Protein AF-A0A0N5AKS3-F1 (afdb_monomer_lite)

Secondary structure (DSSP, 8-state):
-----------------HHHHHHHHHHHHHHHHHHHHS--SS-------PEE-PPP-S----STTTT---PPPTTS-TTTSSSEEETTTTEEESSHHHHHHHHTSHHHHHHTTEESPPPPPPHHHHHHHHHHHHHHHHH--

Organism: NCBI:txid451379

Radius of gyration: 34.61 Å; chains: 1; bounding box: 57×102×74 Å

InterPro domains:
  IPR000690 Matrin/U1-C, C2H2-type zinc finger [PS50171] (84-114)
  IPR003604 Matrin/U1-C-like, C2H2-type zinc finger [SM00451] (81-115)
  IPR022755 Zinc finger, double-stranded RNA binding [PF12171] (84-109)
  IPR036236 Zinc finger C2H2 superfamily [SSF57667] (79-125)
  IPR040107 U4/U6.U5 small nuclear ribonucleoprotein component Snu23 [PTHR45986] (19-136)

Foldseek 3Di:
DDDDDDDDDDPDPPDDDPVVVVVVVVVVVVVVVVVVVPDPPDDPDPPQPQAEDDDDPDDDPPPPCPPDDDDDDPPDQLPRPAAHADPQPRDGHNDPVVVVCVCVDPVVCVSVSHDPDHDDDDPVNVVVVVVVVVVVVVVVD

Structure (mmCIF, N/CA/C/O backbone):
data_AF-A0A0N5AKS3-F1
#
_entry.id   AF-A0A0N5AKS3-F1
#
loop_
_atom_site.group_PDB
_atom_site.id
_atom_site.type_symbol
_atom_site.label_atom_id
_atom_site.label_alt_id
_atom_site.label_comp_id
_atom_site.label_asym_id
_atom_site.label_entity_id
_atom_site.label_seq_id
_atom_site.pdbx_PDB_ins_code
_atom_site.Cartn_x
_atom_site.Cartn_y
_atom_site.Cartn_z
_atom_site.occupancy
_atom_site.B_iso_or_equiv
_atom_site.auth_seq_id
_atom_site.auth_comp_id
_atom_site.auth_asym_id
_atom_site.auth_atom_id
_atom_site.pdbx_PDB_model_num
ATOM 1 N N . MET A 1 1 ? -37.907 76.880 -46.571 1.00 38.75 1 MET A N 1
ATOM 2 C CA . MET A 1 1 ? -37.444 77.305 -45.229 1.00 38.75 1 MET A CA 1
ATOM 3 C C . MET A 1 1 ? -36.931 76.086 -44.473 1.00 38.75 1 MET A C 1
ATOM 5 O O . MET A 1 1 ? -37.550 75.037 -44.538 1.00 38.75 1 MET A O 1
ATOM 9 N N . ARG A 1 2 ? -35.752 76.230 -43.859 1.00 43.16 2 ARG A N 1
ATOM 10 C CA . ARG A 1 2 ? -34.935 75.229 -43.146 1.00 43.16 2 ARG A CA 1
ATOM 11 C C . ARG A 1 2 ? -35.711 74.333 -42.162 1.00 43.16 2 ARG A C 1
ATOM 13 O O . ARG A 1 2 ? -36.426 74.874 -41.327 1.00 43.16 2 ARG A O 1
ATOM 20 N N . ARG A 1 3 ? -35.363 73.038 -42.104 1.00 35.38 3 ARG A N 1
ATOM 21 C CA . ARG A 1 3 ? -34.643 72.433 -40.956 1.00 35.38 3 ARG A CA 1
ATOM 22 C C . ARG A 1 3 ? -34.266 70.966 -41.216 1.00 35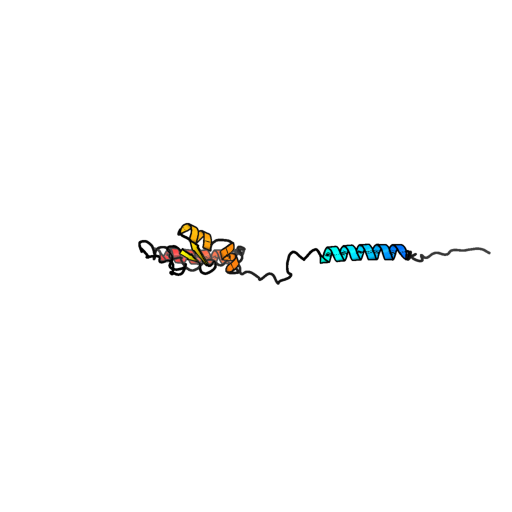.38 3 ARG A C 1
ATOM 24 O O . ARG A 1 3 ? -35.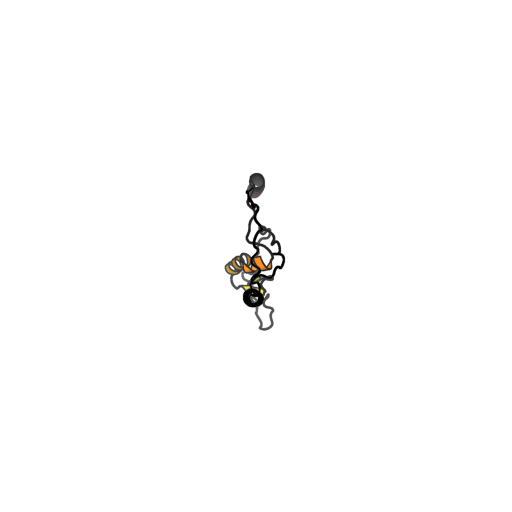110 70.126 -41.486 1.00 35.38 3 ARG A O 1
ATOM 31 N N . ILE A 1 4 ? -32.964 70.720 -41.115 1.00 49.88 4 ILE A N 1
ATOM 32 C CA . ILE A 1 4 ? -32.275 69.429 -41.020 1.00 49.88 4 ILE A CA 1
ATOM 33 C C . ILE A 1 4 ? -32.441 68.911 -39.588 1.00 49.88 4 ILE A C 1
ATOM 35 O O . ILE A 1 4 ? -32.214 69.713 -38.688 1.00 49.88 4 ILE A O 1
ATOM 39 N N . LEU A 1 5 ? -32.721 67.614 -39.390 1.00 39.22 5 LEU A N 1
ATOM 40 C CA . LEU A 1 5 ? -32.208 66.799 -38.273 1.00 39.22 5 LEU A CA 1
ATOM 41 C C . LEU A 1 5 ? -32.117 65.325 -38.727 1.00 39.22 5 LEU A C 1
ATOM 43 O O . LEU A 1 5 ? -33.130 64.673 -38.954 1.00 39.22 5 LEU A O 1
ATOM 47 N N . PHE A 1 6 ? -30.888 64.833 -38.898 1.00 44.66 6 PHE A N 1
ATOM 48 C CA . PHE A 1 6 ? -30.531 63.459 -39.267 1.00 44.66 6 PHE A CA 1
ATOM 49 C C . PHE A 1 6 ? -29.954 62.797 -38.007 1.00 44.66 6 PHE A C 1
ATOM 51 O O . PHE A 1 6 ? -28.913 63.239 -37.522 1.00 44.66 6 PHE A O 1
ATOM 58 N N . SER A 1 7 ? -30.619 61.792 -37.433 1.00 53.16 7 SER A N 1
ATOM 59 C CA . SER A 1 7 ? -30.083 61.061 -36.276 1.00 53.16 7 SER A CA 1
ATOM 60 C C . SER A 1 7 ? -30.593 59.623 -36.218 1.00 53.16 7 SER A C 1
ATOM 62 O O . SER A 1 7 ? -31.722 59.394 -35.797 1.00 53.16 7 SER A O 1
ATOM 64 N N . SER A 1 8 ? -29.736 58.669 -36.586 1.00 48.97 8 SER A N 1
ATOM 65 C CA . SER A 1 8 ? -29.659 57.337 -35.963 1.00 48.97 8 SER A CA 1
ATOM 66 C C . SER A 1 8 ? -28.570 56.506 -36.652 1.00 48.97 8 SER A C 1
ATOM 68 O O . SER A 1 8 ? -28.811 55.825 -37.642 1.00 48.97 8 SER A O 1
ATOM 70 N N . THR A 1 9 ? -27.349 56.641 -36.131 1.00 53.22 9 THR A N 1
ATOM 71 C CA . THR A 1 9 ? -26.379 55.553 -35.909 1.00 53.22 9 THR A CA 1
ATOM 72 C C . THR A 1 9 ? -26.343 54.416 -36.939 1.00 53.22 9 THR A C 1
ATOM 74 O O . THR A 1 9 ? -26.800 53.305 -36.675 1.00 53.22 9 THR A O 1
ATOM 77 N N . THR A 1 10 ? -25.695 54.649 -38.079 1.00 51.69 10 THR A N 1
ATOM 78 C CA . 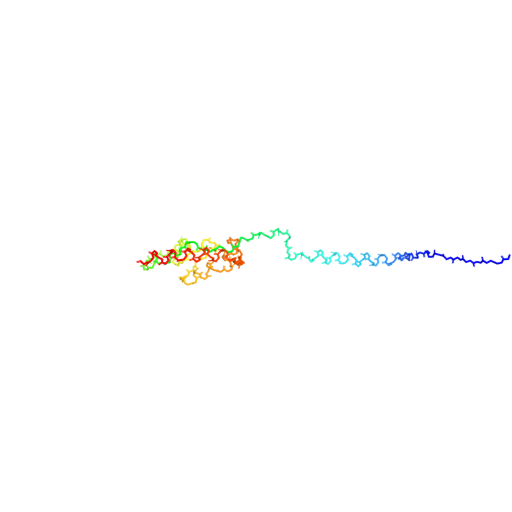THR A 1 10 ? -25.048 53.564 -38.824 1.00 51.69 10 THR A CA 1
ATOM 79 C C . THR A 1 10 ? -23.832 53.111 -38.022 1.00 51.69 10 THR A C 1
ATOM 81 O O . THR A 1 10 ? -22.873 53.870 -37.874 1.00 51.69 10 THR A O 1
ATOM 84 N N . ALA A 1 11 ? -23.875 51.898 -37.470 1.00 49.16 11 ALA A N 1
ATOM 85 C CA . ALA A 1 11 ? -22.698 51.253 -36.906 1.00 49.16 11 ALA A CA 1
ATOM 86 C C . ALA A 1 11 ? -21.667 51.073 -38.031 1.00 49.16 11 ALA A C 1
ATOM 88 O O . ALA A 1 11 ? -21.832 50.227 -38.909 1.00 49.16 11 ALA A O 1
ATOM 89 N N . PHE A 1 12 ? -20.639 51.920 -38.032 1.00 45.12 12 PHE A N 1
ATOM 90 C CA . PHE A 1 12 ? -19.459 51.754 -38.868 1.00 45.12 12 PHE A CA 1
ATOM 91 C C . PHE A 1 12 ? -18.743 50.481 -38.408 1.00 45.12 12 PHE A C 1
ATOM 93 O O . PHE A 1 12 ? -18.028 50.486 -37.411 1.00 45.12 12 PHE A O 1
ATOM 100 N N . TYR A 1 13 ? -18.956 49.375 -39.116 1.00 51.75 13 TYR A N 1
ATOM 101 C CA . TYR A 1 13 ? -18.000 48.277 -39.091 1.00 51.75 13 TYR A CA 1
ATOM 102 C C . TYR A 1 13 ? -16.849 48.680 -40.010 1.00 51.75 13 TYR A C 1
ATOM 104 O O . TYR A 1 13 ? -16.974 48.623 -41.234 1.00 51.75 13 TYR A O 1
ATOM 112 N N . GLU A 1 14 ? -15.746 49.139 -39.421 1.00 57.38 14 GLU A N 1
ATOM 113 C CA . GLU A 1 14 ? -14.484 49.289 -40.141 1.00 57.38 14 GLU A CA 1
ATOM 114 C C . GLU A 1 14 ? -14.062 47.903 -40.637 1.00 57.38 14 GLU A C 1
ATOM 116 O O . GLU A 1 14 ? -13.745 47.008 -39.854 1.00 57.38 14 GLU A O 1
ATOM 121 N N . VAL A 1 15 ? -14.146 47.695 -41.952 1.00 58.31 15 VAL A N 1
ATOM 122 C CA . VAL A 1 15 ? -13.706 46.460 -42.599 1.00 58.31 15 VAL A CA 1
ATOM 123 C C . VAL A 1 15 ? -12.177 46.455 -42.561 1.00 58.31 15 VAL A C 1
ATOM 125 O O . VAL A 1 15 ? -11.575 47.296 -43.234 1.00 58.31 15 VAL A O 1
ATOM 128 N N . PRO A 1 16 ? -11.534 45.540 -41.811 1.00 62.75 16 PRO A N 1
ATOM 129 C CA . PRO A 1 16 ? -10.085 45.532 -41.677 1.00 62.75 16 PRO A CA 1
ATOM 130 C C . PRO A 1 16 ? -9.430 45.391 -43.049 1.00 62.75 16 PRO A C 1
ATOM 132 O O . PRO A 1 16 ? -9.854 44.580 -43.897 1.00 62.75 16 PRO A O 1
ATOM 135 N N . SER A 1 17 ? -8.402 46.209 -43.277 1.00 71.81 17 SER A N 1
ATOM 136 C CA . SER A 1 17 ? -7.711 46.273 -44.562 1.00 71.81 17 SER A CA 1
ATOM 137 C C . SER A 1 17 ? -7.193 44.882 -44.953 1.00 71.81 17 SER A C 1
ATOM 139 O O . SER A 1 17 ? -6.927 44.021 -44.109 1.00 71.81 17 SER A O 1
ATOM 141 N N . SER A 1 18 ? -7.054 44.610 -46.257 1.00 69.38 18 SER A N 1
ATOM 142 C CA . SER A 1 18 ? -6.600 43.293 -46.749 1.00 69.38 18 SER A CA 1
ATOM 143 C C . SER A 1 18 ? -5.271 42.837 -46.125 1.00 69.38 18 SER A C 1
ATOM 145 O O . SER A 1 18 ? -4.977 41.641 -46.114 1.00 69.38 18 SER A O 1
ATOM 147 N N . VAL A 1 19 ? -4.469 43.779 -45.627 1.00 72.62 19 VAL A N 1
ATOM 148 C CA . VAL A 1 19 ? -3.182 43.527 -44.979 1.00 72.62 19 VAL A CA 1
ATOM 149 C C . VAL A 1 19 ? -3.372 43.096 -43.522 1.00 72.62 19 VAL A C 1
ATOM 151 O O . VAL A 1 19 ? -2.739 42.130 -43.100 1.00 72.62 19 VAL A O 1
ATOM 154 N N . GLU A 1 20 ? -4.284 43.730 -42.781 1.00 75.19 20 GLU A N 1
ATOM 155 C CA . GLU A 1 20 ? -4.616 43.371 -41.392 1.00 75.19 20 GLU A CA 1
ATOM 156 C C . GLU A 1 20 ? -5.222 41.970 -41.292 1.00 75.19 20 GLU A C 1
ATOM 158 O O . GLU A 1 20 ? -4.816 41.183 -40.437 1.00 75.19 20 GLU A O 1
ATOM 163 N N . ARG A 1 21 ? -6.113 41.607 -42.225 1.00 76.75 21 ARG A N 1
ATOM 164 C CA . ARG A 1 21 ? -6.682 40.248 -42.293 1.00 76.75 21 ARG A CA 1
ATOM 165 C C . ARG A 1 21 ? -5.600 39.190 -42.514 1.00 76.75 21 ARG A C 1
ATOM 167 O O . ARG A 1 21 ? -5.572 38.175 -41.826 1.00 76.75 21 ARG A O 1
ATOM 174 N N . ARG A 1 22 ? -4.644 39.474 -43.405 1.00 77.44 22 ARG A N 1
ATOM 175 C CA . ARG A 1 22 ? -3.504 38.589 -43.696 1.00 77.44 22 ARG A CA 1
ATOM 176 C C . ARG A 1 22 ? -2.468 38.546 -42.565 1.00 77.44 22 ARG A C 1
ATOM 178 O O . ARG A 1 22 ? -1.661 37.617 -42.509 1.00 77.44 22 ARG A O 1
ATOM 185 N N . ALA A 1 23 ? -2.436 39.557 -41.697 1.00 82.00 23 ALA A N 1
ATOM 186 C CA . ALA A 1 23 ? -1.619 39.559 -40.487 1.00 82.00 23 ALA A CA 1
ATOM 187 C C . ALA A 1 23 ? -2.273 38.710 -39.386 1.00 82.00 23 ALA A C 1
ATOM 189 O O . ALA A 1 23 ? -1.607 37.859 -38.803 1.00 82.00 23 ALA A O 1
ATOM 190 N N . GLN A 1 24 ? -3.581 38.865 -39.164 1.00 82.62 24 GLN A N 1
ATOM 191 C CA . GLN A 1 24 ? -4.335 38.048 -38.208 1.00 82.62 24 GLN A CA 1
ATOM 192 C C . GLN A 1 24 ? -4.323 36.563 -38.580 1.00 82.62 24 GLN A C 1
ATOM 194 O O . GLN A 1 24 ? -4.109 35.723 -37.714 1.00 82.62 24 GLN A O 1
ATOM 199 N N . GLU A 1 25 ? -4.470 36.236 -39.863 1.00 85.56 25 GLU A N 1
ATOM 200 C CA . GLU A 1 25 ? -4.415 34.853 -40.345 1.00 85.56 25 GLU A CA 1
ATOM 201 C C . GLU A 1 25 ? -3.048 34.199 -40.080 1.00 85.56 25 GLU A C 1
ATOM 203 O O . GLU A 1 25 ? -2.985 33.055 -39.635 1.00 85.56 25 GLU A O 1
ATOM 208 N N . ARG A 1 26 ? -1.948 34.947 -40.256 1.00 84.19 26 ARG A N 1
ATOM 209 C CA . ARG A 1 26 ? -0.598 34.472 -39.911 1.00 84.19 26 ARG A CA 1
ATOM 210 C C . ARG A 1 26 ? -0.434 34.235 -38.411 1.00 84.19 26 ARG A C 1
ATOM 212 O O . ARG A 1 26 ? 0.081 33.191 -38.025 1.00 84.19 26 ARG A O 1
ATOM 219 N N . LEU A 1 27 ? -0.925 35.154 -37.580 1.00 84.25 27 LEU A N 1
ATOM 220 C CA . LEU A 1 27 ? -0.882 35.014 -36.120 1.00 84.25 27 LEU A CA 1
ATOM 221 C C . LEU A 1 27 ? -1.718 33.820 -35.631 1.00 84.25 27 LEU A C 1
ATOM 223 O O . LEU A 1 27 ? -1.300 33.091 -34.731 1.00 84.25 27 LEU A O 1
ATOM 227 N N . LEU A 1 28 ? -2.886 33.588 -36.235 1.00 84.81 28 LEU A N 1
ATOM 228 C CA . LEU A 1 28 ? -3.728 32.437 -35.916 1.00 84.81 28 LEU A CA 1
ATOM 229 C C . LEU A 1 28 ? -3.050 31.128 -36.326 1.00 84.81 28 LEU A C 1
ATOM 231 O O . LEU A 1 28 ? -2.953 30.234 -35.486 1.00 84.81 28 LEU A O 1
ATOM 235 N N . ALA A 1 29 ? -2.491 31.055 -37.537 1.00 86.44 29 ALA A N 1
ATOM 236 C CA . ALA A 1 29 ? -1.768 29.882 -38.027 1.00 86.44 29 ALA A CA 1
ATOM 237 C C . ALA A 1 29 ? -0.530 29.548 -37.172 1.00 86.44 29 ALA A C 1
ATOM 239 O O . ALA A 1 29 ? -0.284 28.379 -36.868 1.00 86.44 29 ALA A O 1
ATOM 240 N N . GLU A 1 30 ? 0.224 30.557 -36.720 1.00 84.44 30 GLU A N 1
ATOM 241 C CA . GLU A 1 30 ? 1.326 30.363 -35.768 1.00 84.44 30 GLU A CA 1
ATOM 242 C C . GLU A 1 30 ? 0.813 29.827 -34.422 1.00 84.44 30 GLU A C 1
ATOM 244 O O . GLU A 1 30 ? 1.359 28.853 -33.897 1.00 84.44 30 GLU A O 1
ATOM 249 N N . SER A 1 31 ? -0.289 30.379 -33.899 1.00 80.94 31 SER A N 1
ATOM 250 C CA . SER A 1 31 ? -0.893 29.920 -32.639 1.00 80.94 31 SER A CA 1
ATOM 251 C C . SER A 1 31 ? -1.446 28.489 -32.720 1.00 80.94 31 SER A C 1
ATOM 253 O O . SER A 1 31 ? -1.373 27.731 -31.750 1.00 80.94 31 SER A O 1
ATOM 255 N N . GLU A 1 32 ? -1.990 28.097 -33.871 1.00 80.19 32 GLU A N 1
ATOM 256 C CA . GLU A 1 32 ? -2.510 26.756 -34.133 1.00 80.19 32 GLU A CA 1
ATOM 257 C C . GLU A 1 32 ? -1.371 25.748 -34.292 1.00 80.19 32 GLU A C 1
ATOM 259 O O . GLU A 1 32 ? -1.434 24.660 -33.715 1.00 80.19 32 GLU A O 1
ATOM 264 N N . ALA A 1 33 ? -0.281 26.132 -34.961 1.00 79.12 33 ALA A N 1
ATOM 265 C CA . ALA A 1 33 ? 0.932 25.326 -35.041 1.00 79.12 33 ALA A CA 1
ATOM 266 C C . ALA A 1 33 ? 1.590 25.136 -33.662 1.00 79.12 33 ALA A C 1
ATOM 268 O O . ALA A 1 33 ? 2.065 24.040 -33.348 1.00 79.12 33 ALA A O 1
ATOM 269 N N . GLU A 1 34 ? 1.591 26.160 -32.803 1.00 77.25 34 GLU A N 1
ATOM 270 C CA . GLU A 1 34 ? 2.059 26.030 -31.418 1.00 77.25 34 GLU A CA 1
ATOM 271 C C . GLU A 1 34 ? 1.165 25.115 -30.573 1.00 77.25 34 GLU A C 1
ATOM 273 O O . GLU A 1 34 ? 1.673 24.318 -29.778 1.00 77.25 34 GLU A O 1
ATOM 278 N N . LYS A 1 35 ? -0.160 25.191 -30.747 1.00 72.12 35 LYS A N 1
ATOM 279 C CA . LYS A 1 35 ? -1.119 24.303 -30.069 1.00 72.12 35 LYS A CA 1
ATOM 280 C C . LYS A 1 35 ? -0.986 22.856 -30.547 1.00 72.12 35 LYS A C 1
ATOM 282 O O . LYS A 1 35 ? -1.012 21.957 -29.715 1.00 72.12 35 LYS A O 1
ATOM 287 N N . ALA A 1 36 ? -0.761 22.625 -31.839 1.00 69.00 36 ALA A N 1
ATOM 288 C CA . ALA A 1 36 ? -0.546 21.289 -32.398 1.00 69.00 36 ALA A CA 1
ATOM 289 C C . ALA A 1 36 ? 0.789 20.664 -31.946 1.00 69.00 36 ALA A C 1
ATOM 291 O O . ALA A 1 36 ? 0.869 19.457 -31.711 1.00 69.00 36 ALA A O 1
ATOM 292 N N . LYS A 1 37 ? 1.841 21.478 -31.769 1.00 69.25 37 LYS A N 1
ATOM 293 C CA . LYS A 1 37 ? 3.129 21.027 -31.205 1.00 69.25 37 LYS A CA 1
ATOM 294 C C . LYS A 1 37 ? 3.038 20.726 -29.707 1.00 69.25 37 LYS A C 1
ATOM 296 O O . LYS A 1 37 ? 3.732 19.833 -29.213 1.00 69.25 37 LYS A O 1
ATOM 301 N N . LYS A 1 38 ? 2.175 21.435 -28.975 1.00 64.88 38 LYS A N 1
ATOM 302 C CA . LYS A 1 38 ? 1.842 21.127 -27.579 1.00 64.88 38 LYS A CA 1
ATOM 303 C C . LYS A 1 38 ? 0.917 19.910 -27.540 1.00 64.88 38 LYS A C 1
ATOM 305 O O . LYS A 1 38 ? -0.293 20.040 -27.402 1.00 64.88 38 LYS A O 1
ATOM 310 N N . LYS A 1 39 ? 1.501 18.709 -27.613 1.00 56.75 39 LYS A N 1
ATOM 311 C CA . LYS A 1 39 ? 0.782 17.462 -27.306 1.00 56.75 39 LYS A CA 1
ATOM 312 C C . LYS A 1 39 ? 0.015 17.649 -25.986 1.00 56.75 39 LYS A C 1
ATOM 314 O O . LYS A 1 39 ? 0.647 18.057 -25.001 1.00 56.75 39 LYS A O 1
ATOM 319 N N . PRO A 1 40 ? -1.304 17.385 -25.928 1.00 57.84 40 PRO A N 1
ATOM 320 C CA . PRO A 1 40 ? -2.025 17.437 -24.666 1.00 57.84 40 PRO A CA 1
ATOM 321 C C . PRO A 1 40 ? -1.336 16.472 -23.699 1.00 57.84 40 PRO A C 1
ATOM 323 O O . PRO A 1 40 ? -1.134 15.299 -24.000 1.00 57.84 40 PRO A O 1
ATOM 326 N N . ARG A 1 41 ? -0.891 16.981 -22.544 1.00 57.31 41 ARG A N 1
ATOM 327 C CA . ARG A 1 41 ? -0.146 16.186 -21.548 1.00 57.31 41 ARG A CA 1
ATOM 328 C C . ARG A 1 41 ? -0.994 15.087 -20.895 1.00 57.31 41 ARG A C 1
ATOM 330 O O . ARG A 1 41 ? -0.464 14.300 -20.121 1.00 57.31 41 ARG A O 1
ATOM 337 N N . PHE A 1 42 ? -2.291 15.063 -21.174 1.00 54.09 42 PHE A N 1
ATOM 338 C CA . PHE A 1 42 ? -3.242 14.073 -20.705 1.00 54.09 42 PHE A CA 1
ATOM 339 C C . PHE A 1 42 ? -4.022 13.569 -21.917 1.00 54.09 42 PHE A C 1
ATOM 341 O O . PHE A 1 42 ? -4.664 14.368 -22.594 1.00 54.09 42 PHE A O 1
ATOM 348 N N . SER A 1 43 ? -3.944 12.267 -22.200 1.00 54.22 43 SER A N 1
ATOM 349 C CA . SER A 1 43 ? -4.940 11.601 -23.034 1.00 54.22 43 SER A CA 1
ATOM 350 C C . SER A 1 43 ? -6.302 11.761 -22.356 1.00 54.22 43 SER A C 1
ATOM 352 O O . SER A 1 43 ? -6.427 11.540 -21.148 1.00 54.22 43 SER A O 1
ATOM 354 N N . ASP A 1 44 ? -7.323 12.140 -23.123 1.00 57.00 44 ASP A N 1
ATOM 355 C CA . ASP A 1 44 ? -8.732 12.122 -22.709 1.00 57.00 44 ASP A CA 1
ATOM 356 C C . ASP A 1 44 ? -9.253 10.676 -22.628 1.00 57.00 44 ASP A C 1
ATOM 358 O O . ASP A 1 44 ? -10.296 10.320 -23.170 1.00 57.00 44 ASP A O 1
ATOM 362 N N . GLU A 1 45 ? -8.505 9.793 -21.971 1.00 61.59 45 GLU A N 1
ATOM 363 C CA . GLU A 1 45 ? -9.023 8.487 -21.600 1.00 61.59 45 GLU A CA 1
ATOM 364 C C . GLU A 1 45 ? -9.904 8.659 -20.361 1.00 61.59 45 GLU A C 1
ATOM 366 O O . GLU A 1 45 ? -9.507 9.334 -19.398 1.00 61.59 45 GLU A O 1
ATOM 371 N N . PRO A 1 46 ? -11.113 8.067 -20.348 1.00 58.69 46 PRO A N 1
ATOM 372 C CA . PRO A 1 46 ? -12.019 8.187 -19.223 1.00 58.69 46 PRO A CA 1
ATOM 373 C C . PRO A 1 46 ? -11.294 7.690 -17.979 1.00 58.69 46 PRO A C 1
ATOM 375 O O . PRO A 1 46 ? -10.908 6.527 -17.876 1.00 58.69 46 PRO A O 1
ATOM 378 N N . LYS A 1 47 ? -11.077 8.610 -17.036 1.00 56.41 47 LYS A N 1
ATOM 379 C CA . LYS A 1 47 ? -10.371 8.362 -15.783 1.00 56.41 47 LYS A CA 1
ATOM 380 C C . LYS A 1 47 ? -11.067 7.211 -15.069 1.00 56.41 47 LYS A C 1
ATOM 382 O O . LYS A 1 47 ? -12.097 7.425 -14.429 1.00 56.41 47 LYS A O 1
ATOM 387 N N . VAL A 1 48 ? -10.513 6.005 -15.221 1.00 59.44 48 VAL A N 1
ATOM 388 C CA . VAL A 1 48 ? -11.060 4.762 -14.671 1.00 59.44 48 VAL A CA 1
ATOM 389 C C . VAL A 1 48 ? -11.418 5.040 -13.222 1.00 59.44 48 VAL A C 1
ATOM 391 O O . VAL A 1 48 ? -10.559 5.467 -12.436 1.00 59.44 48 VAL A O 1
ATOM 394 N N . LYS A 1 49 ? -12.711 4.918 -12.903 1.00 57.53 49 LYS A N 1
ATOM 395 C CA . LYS A 1 49 ? -13.248 5.145 -11.562 1.00 57.53 49 LYS A CA 1
ATOM 396 C C . LYS A 1 49 ? -12.665 4.062 -10.668 1.00 57.53 49 LYS A C 1
ATOM 398 O O . LYS A 1 49 ? -13.232 2.991 -10.524 1.00 57.53 49 LYS A O 1
ATOM 403 N N . ARG A 1 50 ? -11.481 4.342 -10.134 1.00 61.84 50 ARG A N 1
ATOM 404 C CA . ARG A 1 50 ? -10.788 3.462 -9.205 1.00 61.84 50 ARG A CA 1
ATOM 405 C C . ARG A 1 50 ? -11.693 3.246 -8.008 1.00 61.84 50 ARG A C 1
ATOM 407 O O . ARG A 1 50 ? -12.195 4.223 -7.440 1.00 61.84 50 ARG A O 1
ATOM 414 N N . GLU A 1 51 ? -11.907 1.986 -7.660 1.00 63.25 51 GLU A N 1
ATOM 415 C CA . GLU A 1 51 ? -12.719 1.648 -6.505 1.00 63.25 51 GLU A CA 1
ATOM 416 C C . GLU A 1 51 ? -12.113 2.264 -5.241 1.00 63.25 51 GLU A C 1
ATOM 418 O O . GLU A 1 51 ? -10.902 2.497 -5.123 1.00 63.25 51 GLU A O 1
ATOM 423 N N . LEU A 1 52 ? -13.002 2.588 -4.311 1.00 63.03 52 LEU A N 1
ATOM 424 C CA . LEU A 1 52 ? -12.641 3.145 -3.019 1.00 63.03 52 LEU A CA 1
ATOM 425 C C . LEU A 1 52 ? -11.952 2.075 -2.183 1.00 63.03 52 LEU A C 1
ATOM 427 O O . LEU A 1 52 ? -12.274 0.893 -2.297 1.00 63.03 52 LEU A O 1
ATOM 431 N N . LEU A 1 53 ? -11.030 2.514 -1.331 1.00 69.19 53 LEU A N 1
ATOM 432 C CA . LEU A 1 53 ? -10.228 1.628 -0.501 1.00 69.19 53 LEU A CA 1
ATOM 433 C C . LEU A 1 53 ? -11.130 0.727 0.361 1.00 69.19 53 LEU A C 1
ATOM 435 O O . LEU A 1 53 ? -11.843 1.214 1.242 1.00 69.19 53 LEU A O 1
ATOM 439 N N . LYS A 1 54 ? -11.104 -0.581 0.091 1.00 67.50 54 LYS A N 1
ATOM 440 C CA . LYS A 1 54 ? -11.722 -1.608 0.936 1.00 67.50 54 LYS A CA 1
ATOM 441 C C . LYS A 1 54 ? -10.705 -2.050 1.987 1.00 67.50 54 LYS A C 1
ATOM 443 O O . LYS A 1 54 ? -9.511 -2.122 1.704 1.00 67.50 54 LYS A O 1
ATOM 448 N N . ALA A 1 55 ? -11.175 -2.311 3.205 1.00 67.50 55 ALA A N 1
ATOM 449 C CA . ALA A 1 55 ? -10.337 -2.932 4.224 1.00 67.50 55 ALA A CA 1
ATOM 450 C C . ALA A 1 55 ? -10.055 -4.384 3.816 1.00 67.50 55 ALA A C 1
ATOM 452 O O . ALA A 1 55 ? -10.928 -5.048 3.262 1.00 67.50 55 ALA A O 1
ATOM 453 N N . ARG A 1 56 ? -8.837 -4.868 4.064 1.00 69.38 56 ARG A N 1
ATOM 454 C CA . ARG A 1 56 ? -8.481 -6.258 3.775 1.00 69.38 56 ARG A CA 1
ATOM 455 C C . ARG A 1 56 ? -9.189 -7.184 4.766 1.00 69.38 56 ARG A C 1
ATOM 457 O O . ARG A 1 56 ? -9.090 -6.975 5.970 1.00 69.38 56 ARG A O 1
ATOM 464 N N . GLU A 1 57 ? -9.865 -8.205 4.247 1.00 66.25 57 GLU A N 1
ATOM 465 C CA . GLU A 1 57 ? -10.615 -9.187 5.047 1.00 66.25 57 GLU A CA 1
ATOM 466 C C . GLU A 1 57 ? -9.788 -10.436 5.398 1.00 66.25 57 GLU A C 1
ATOM 468 O O . GLU A 1 57 ? -10.144 -11.171 6.312 1.00 66.25 57 GLU A O 1
ATOM 473 N N . TYR A 1 58 ? -8.652 -10.658 4.728 1.00 73.69 58 TYR A N 1
ATOM 474 C CA . TYR A 1 58 ? -7.751 -11.775 5.017 1.00 73.69 58 TYR A CA 1
ATOM 475 C C . TYR A 1 58 ? -6.514 -11.340 5.807 1.00 73.69 58 TYR A C 1
ATOM 477 O O . TYR A 1 58 ? -5.962 -10.256 5.596 1.00 73.69 58 TYR A O 1
ATOM 485 N N . LYS A 1 59 ? -6.048 -12.208 6.708 1.00 71.06 59 LYS A N 1
ATOM 486 C CA . LYS A 1 59 ? -4.733 -12.056 7.338 1.00 71.06 59 LYS A CA 1
ATOM 487 C C . LYS A 1 59 ? -3.650 -12.544 6.379 1.00 71.06 59 LYS A C 1
ATOM 489 O O . LYS A 1 59 ? -3.855 -13.489 5.629 1.00 71.06 59 LYS A O 1
ATOM 494 N N . VAL A 1 60 ? -2.517 -11.845 6.362 1.00 78.56 60 VAL A N 1
ATOM 495 C CA . VAL A 1 60 ? -1.337 -12.264 5.599 1.00 78.56 60 VAL A CA 1
ATOM 496 C C . VAL A 1 60 ? -0.512 -13.180 6.483 1.00 78.56 60 VAL A C 1
ATOM 498 O O . VAL A 1 60 ? 0.027 -12.728 7.492 1.00 78.56 60 VAL A O 1
ATOM 501 N N . ASP A 1 61 ? -0.385 -14.437 6.086 1.00 72.31 61 ASP A N 1
ATOM 502 C CA . ASP A 1 61 ? 0.322 -15.441 6.875 1.00 72.31 61 ASP A CA 1
ATOM 503 C C . ASP A 1 61 ? 1.820 -15.442 6.539 1.00 72.31 61 ASP A C 1
ATOM 505 O O . ASP A 1 61 ? 2.285 -16.164 5.655 1.00 72.31 61 ASP A O 1
ATOM 509 N N . LEU A 1 62 ? 2.594 -14.618 7.251 1.00 74.75 62 LEU A N 1
ATOM 510 C CA . LEU A 1 62 ? 4.058 -14.553 7.106 1.00 74.75 62 LEU A CA 1
ATOM 511 C C . LEU A 1 62 ? 4.801 -15.608 7.950 1.00 74.75 62 LEU A C 1
ATOM 513 O O . LEU A 1 62 ? 5.995 -15.821 7.768 1.00 74.75 62 LEU A O 1
ATOM 517 N N . GLU A 1 63 ? 4.108 -16.290 8.861 1.00 74.88 63 GLU A N 1
ATOM 518 C CA . GLU A 1 63 ? 4.720 -17.214 9.828 1.00 74.88 63 GLU A CA 1
ATOM 519 C C . GLU A 1 63 ? 4.939 -18.627 9.270 1.00 74.88 63 GLU A C 1
ATOM 521 O O . GLU A 1 63 ? 5.835 -19.343 9.706 1.00 74.88 63 GLU A O 1
ATOM 526 N N . SER A 1 64 ? 4.176 -19.020 8.247 1.00 73.75 64 SER A N 1
ATOM 527 C CA . SER A 1 64 ? 4.193 -20.379 7.680 1.00 73.75 64 SER A CA 1
ATOM 528 C C . SER A 1 64 ? 5.537 -20.800 7.065 1.00 73.75 64 SER A C 1
ATOM 530 O O . SER A 1 64 ? 5.799 -21.991 6.889 1.00 73.75 64 SER A O 1
ATOM 532 N N . LYS A 1 65 ? 6.396 -19.832 6.726 1.00 70.88 65 LYS A N 1
ATOM 533 C CA . LYS A 1 65 ? 7.717 -20.054 6.116 1.00 70.88 65 LYS A CA 1
ATOM 534 C C . LYS A 1 65 ? 8.880 -19.797 7.084 1.00 70.88 65 LYS A C 1
ATOM 536 O O . LYS A 1 65 ? 10.036 -19.910 6.678 1.00 70.88 65 LYS A O 1
ATOM 541 N N . VAL A 1 66 ? 8.604 -19.476 8.350 1.00 77.25 66 VAL A N 1
ATOM 542 C CA . VAL A 1 66 ? 9.641 -19.233 9.362 1.00 77.25 66 VAL A CA 1
ATOM 543 C C . VAL A 1 66 ? 10.302 -20.562 9.743 1.00 77.25 66 VAL A C 1
ATOM 545 O O . VAL A 1 66 ? 9.630 -21.530 10.080 1.00 77.25 66 VAL A O 1
ATOM 548 N N . GLY A 1 67 ? 11.633 -20.624 9.653 1.00 75.25 67 GLY A N 1
ATOM 549 C CA . GLY A 1 67 ? 12.419 -21.816 10.001 1.00 75.25 67 GLY A CA 1
ATOM 550 C C . GLY A 1 67 ? 12.574 -22.861 8.888 1.00 75.25 67 GLY A C 1
ATOM 551 O O . GLY A 1 67 ? 13.265 -23.856 9.095 1.00 75.25 67 GLY A O 1
ATOM 552 N N . ARG A 1 68 ? 11.995 -22.649 7.696 1.00 78.31 68 ARG A N 1
ATOM 553 C CA . ARG A 1 68 ? 12.212 -23.528 6.535 1.00 78.31 68 ARG A CA 1
ATOM 554 C C . ARG A 1 68 ? 13.421 -23.055 5.723 1.00 78.31 68 ARG A C 1
ATOM 556 O O . ARG A 1 68 ? 13.445 -21.926 5.243 1.00 78.31 68 ARG A O 1
ATOM 563 N N . THR A 1 69 ? 14.395 -23.936 5.512 1.00 74.94 69 THR A N 1
ATOM 564 C CA . THR A 1 69 ? 15.500 -23.717 4.570 1.00 74.94 69 THR A CA 1
ATOM 565 C C . THR A 1 69 ? 15.105 -24.229 3.184 1.00 74.94 69 THR A C 1
ATOM 567 O O . THR A 1 69 ? 14.583 -25.333 3.041 1.00 74.94 69 THR A O 1
ATOM 570 N N . VAL A 1 70 ? 15.315 -23.413 2.151 1.00 74.56 70 VAL A N 1
ATOM 571 C CA . VAL A 1 70 ? 15.033 -23.772 0.752 1.00 74.56 70 VAL A CA 1
ATOM 572 C C . VAL A 1 70 ? 16.323 -23.622 -0.046 1.00 74.56 70 VAL A C 1
ATOM 574 O O . VAL A 1 70 ? 16.998 -22.597 0.052 1.00 74.56 70 VAL A O 1
ATOM 577 N N . VAL A 1 71 ? 16.679 -24.652 -0.815 1.00 77.69 71 VAL A N 1
ATOM 578 C CA . VAL A 1 71 ? 17.846 -24.622 -1.705 1.00 77.69 71 VAL A CA 1
ATOM 579 C C . VAL A 1 71 ? 17.473 -23.841 -2.963 1.00 77.69 71 VAL A C 1
ATOM 581 O O . VAL A 1 71 ? 16.591 -24.252 -3.711 1.00 77.69 71 VAL A O 1
ATOM 584 N N . VAL A 1 72 ? 18.140 -22.710 -3.190 1.00 79.44 72 VAL A N 1
ATOM 585 C CA . VAL A 1 72 ? 17.913 -21.849 -4.358 1.00 79.44 72 VAL A CA 1
ATOM 586 C C . VAL A 1 72 ? 18.916 -22.213 -5.455 1.00 79.44 72 VAL A C 1
ATOM 588 O O . VAL A 1 72 ? 20.120 -22.025 -5.283 1.00 79.44 72 VAL A O 1
ATOM 591 N N . ASN A 1 73 ? 18.422 -22.706 -6.593 1.00 82.31 73 ASN A N 1
ATOM 592 C CA . ASN A 1 73 ? 19.227 -22.958 -7.794 1.00 82.31 73 ASN A CA 1
ATOM 593 C C . ASN A 1 73 ? 19.075 -21.793 -8.789 1.00 82.31 73 ASN A C 1
ATOM 595 O O . ASN A 1 73 ? 18.103 -21.051 -8.747 1.00 82.31 73 ASN A O 1
ATOM 599 N N . LYS A 1 74 ? 19.994 -21.640 -9.752 1.00 73.88 74 LYS A N 1
ATOM 600 C CA . LYS A 1 74 ? 19.927 -20.545 -10.751 1.00 73.88 74 LYS A CA 1
ATOM 601 C C . LYS A 1 74 ? 18.690 -20.600 -11.667 1.00 73.88 74 LYS A C 1
ATOM 603 O O . LYS A 1 74 ? 18.372 -19.606 -12.307 1.00 73.88 74 LYS A O 1
ATOM 608 N N . THR A 1 75 ? 18.020 -21.748 -11.734 1.00 76.44 75 THR A N 1
ATOM 609 C CA . THR A 1 75 ? 16.854 -22.004 -12.595 1.00 76.44 75 THR A CA 1
ATOM 610 C C . THR A 1 75 ? 15.522 -21.908 -11.843 1.00 76.44 75 THR A C 1
ATOM 612 O O . THR A 1 75 ? 14.475 -22.074 -12.463 1.00 76.44 75 THR A O 1
ATOM 615 N N . THR A 1 76 ? 15.521 -21.690 -10.520 1.00 70.06 76 THR A N 1
ATOM 616 C CA . THR A 1 76 ? 14.262 -21.625 -9.762 1.00 70.06 76 THR A CA 1
ATOM 617 C C . THR A 1 76 ? 13.534 -20.312 -10.044 1.00 70.06 76 THR A C 1
ATOM 619 O O . THR A 1 76 ? 14.179 -19.260 -10.044 1.00 70.06 76 THR A O 1
ATOM 622 N N . PRO A 1 77 ? 12.208 -20.341 -10.260 1.00 73.94 77 PRO A N 1
ATOM 623 C CA . PRO A 1 77 ? 11.427 -19.131 -10.476 1.00 73.94 77 PRO A CA 1
ATOM 624 C C . PRO A 1 77 ? 11.555 -18.184 -9.275 1.00 73.94 77 PRO A C 1
ATOM 626 O O . PRO A 1 77 ? 11.715 -18.608 -8.127 1.00 73.94 77 PRO A O 1
ATOM 629 N N . SER A 1 78 ? 11.458 -16.878 -9.528 1.00 69.50 78 SER A N 1
ATOM 630 C CA . SER A 1 78 ? 11.592 -15.833 -8.501 1.00 69.50 78 SER A CA 1
ATOM 631 C C . SER A 1 78 ? 10.629 -16.012 -7.317 1.00 69.50 78 SER A C 1
ATOM 633 O O . SER A 1 78 ? 10.933 -15.561 -6.220 1.00 69.50 78 SER A O 1
ATOM 635 N N . ALA A 1 79 ? 9.510 -16.718 -7.507 1.00 66.69 79 ALA A N 1
ATOM 636 C CA . ALA A 1 79 ? 8.543 -17.046 -6.458 1.00 66.69 79 ALA A CA 1
ATOM 637 C C . ALA A 1 79 ? 9.048 -18.078 -5.423 1.00 66.69 79 ALA A C 1
ATOM 639 O O . ALA A 1 79 ? 8.570 -18.096 -4.288 1.00 66.69 79 ALA A O 1
ATOM 640 N N . GLU A 1 80 ? 10.008 -18.926 -5.802 1.00 69.31 80 GLU A N 1
ATOM 641 C CA . GLU A 1 80 ? 10.628 -19.941 -4.931 1.00 69.31 80 GLU A CA 1
ATOM 642 C C . GLU A 1 80 ? 12.021 -19.530 -4.448 1.00 69.31 80 GLU A C 1
ATOM 644 O O . GLU A 1 80 ? 12.580 -20.132 -3.530 1.00 69.31 80 GLU A O 1
ATOM 649 N N . THR A 1 81 ? 12.570 -18.467 -5.034 1.00 69.81 81 THR A N 1
ATOM 650 C CA . THR A 1 81 ? 13.766 -17.813 -4.513 1.00 69.81 81 THR A CA 1
ATOM 651 C C . THR A 1 81 ? 13.441 -17.233 -3.137 1.00 69.81 81 THR A C 1
ATOM 653 O O . THR A 1 81 ? 12.453 -16.521 -2.983 1.00 69.81 81 THR A O 1
ATOM 656 N N . GLY A 1 82 ? 14.250 -17.560 -2.124 1.00 75.00 82 GLY A N 1
ATOM 657 C CA . GLY A 1 82 ? 13.997 -17.181 -0.731 1.00 75.00 82 GLY A CA 1
ATOM 658 C C . GLY A 1 82 ? 13.557 -15.718 -0.556 1.00 75.00 82 GLY A C 1
ATOM 659 O O . GLY A 1 82 ? 14.233 -14.797 -1.014 1.00 75.00 82 GLY A O 1
ATOM 660 N N . GLY A 1 83 ? 12.414 -15.524 0.106 1.00 81.75 83 GLY A N 1
ATOM 661 C CA . GLY A 1 83 ? 11.762 -14.227 0.304 1.00 81.75 83 GLY A CA 1
ATOM 662 C C . GLY A 1 83 ? 10.234 -14.315 0.210 1.00 81.75 83 GLY A C 1
ATOM 663 O O . GLY A 1 83 ? 9.656 -15.393 0.047 1.00 81.75 83 GLY A O 1
ATOM 664 N N . TYR A 1 84 ? 9.575 -13.164 0.323 1.00 83.62 84 TYR A N 1
ATOM 665 C CA . TYR A 1 84 ? 8.150 -12.972 0.068 1.00 83.62 84 TYR A CA 1
ATOM 666 C C . TYR A 1 84 ? 7.943 -12.496 -1.373 1.00 83.62 84 TYR A C 1
ATOM 668 O O . TYR A 1 84 ? 8.558 -11.521 -1.806 1.00 83.62 84 TYR A O 1
ATOM 676 N N . TYR A 1 85 ? 7.071 -13.174 -2.116 1.00 85.56 85 TYR A N 1
ATOM 677 C CA . TYR A 1 85 ? 6.741 -12.837 -3.501 1.00 85.56 85 TYR A CA 1
ATOM 678 C C . TYR A 1 85 ? 5.416 -12.073 -3.573 1.00 85.56 85 TYR A C 1
ATOM 680 O O . TYR A 1 85 ? 4.474 -12.401 -2.850 1.00 85.56 85 TYR A O 1
ATOM 688 N N . CYS A 1 86 ? 5.344 -11.055 -4.432 1.00 85.69 86 CYS A N 1
ATOM 689 C CA . CYS A 1 86 ? 4.118 -10.308 -4.706 1.00 85.69 86 CYS A CA 1
ATOM 690 C C . CYS A 1 86 ? 3.677 -10.508 -6.160 1.00 85.69 86 CYS A C 1
ATOM 692 O O . CYS A 1 86 ? 4.368 -10.052 -7.070 1.00 85.69 86 CYS A O 1
ATOM 694 N N . ASP A 1 87 ? 2.489 -11.084 -6.365 1.00 83.69 87 ASP A N 1
ATOM 695 C CA . ASP A 1 87 ? 1.949 -11.411 -7.698 1.00 83.69 87 ASP A CA 1
ATOM 696 C C . ASP A 1 87 ? 1.565 -10.182 -8.538 1.00 83.69 87 ASP A C 1
ATOM 698 O O . ASP A 1 87 ? 1.470 -10.248 -9.755 1.00 83.69 87 ASP A O 1
ATOM 702 N N . VAL A 1 88 ? 1.308 -9.038 -7.898 1.00 83.25 88 VAL A N 1
ATOM 703 C CA . VAL A 1 88 ? 0.818 -7.822 -8.582 1.00 83.25 88 VAL A CA 1
ATOM 704 C C . VAL A 1 88 ? 1.965 -6.954 -9.113 1.00 83.25 88 VAL A C 1
ATOM 706 O O . VAL A 1 88 ? 1.770 -6.103 -9.985 1.00 83.25 88 VAL A O 1
ATOM 709 N N . CYS A 1 89 ? 3.155 -7.113 -8.536 1.00 82.44 89 CYS A N 1
ATOM 710 C CA . CYS A 1 89 ? 4.318 -6.272 -8.811 1.00 82.44 89 CYS A CA 1
ATOM 711 C C . CYS A 1 89 ? 5.525 -7.070 -9.322 1.00 82.44 89 CYS A C 1
ATOM 713 O O . CYS A 1 89 ? 6.561 -6.455 -9.569 1.00 82.44 89 CYS A O 1
ATOM 715 N N . ASP A 1 90 ? 5.409 -8.399 -9.425 1.00 85.62 90 ASP A N 1
ATOM 716 C CA . ASP A 1 90 ? 6.461 -9.330 -9.850 1.00 85.62 90 ASP A CA 1
ATOM 717 C C . ASP A 1 90 ? 7.816 -9.079 -9.167 1.00 85.62 90 ASP A C 1
ATOM 719 O O . ASP A 1 90 ? 8.882 -9.105 -9.784 1.00 85.62 90 ASP A O 1
ATOM 723 N N . CYS A 1 91 ? 7.783 -8.800 -7.860 1.00 83.81 91 CYS A N 1
ATOM 724 C CA . CYS A 1 91 ? 8.975 -8.488 -7.078 1.00 83.81 91 CYS A CA 1
ATOM 725 C C . CYS A 1 91 ? 9.146 -9.430 -5.885 1.00 83.81 91 CYS A C 1
ATOM 727 O O . CYS A 1 91 ? 8.182 -9.781 -5.199 1.00 83.81 91 CYS A O 1
ATOM 729 N N . VAL A 1 92 ? 10.403 -9.774 -5.603 1.00 87.19 92 VAL A N 1
ATOM 730 C CA . VAL A 1 92 ? 10.800 -10.539 -4.417 1.00 87.19 92 VAL A CA 1
ATOM 731 C C . VAL A 1 92 ? 11.260 -9.571 -3.337 1.00 87.19 92 VAL A C 1
ATOM 733 O O . VAL A 1 92 ? 12.201 -8.798 -3.531 1.00 87.19 92 VAL A O 1
ATOM 736 N N . VAL A 1 93 ? 10.603 -9.626 -2.185 1.00 85.75 93 VAL A N 1
ATOM 737 C CA . VAL A 1 93 ? 10.921 -8.831 -1.004 1.00 85.75 93 VAL A CA 1
ATOM 738 C C . VAL A 1 93 ? 11.512 -9.739 0.070 1.00 85.75 93 VAL A C 1
ATOM 740 O O . VAL A 1 93 ? 10.953 -10.780 0.387 1.00 85.75 93 VAL A O 1
ATOM 743 N N . LYS A 1 94 ? 12.657 -9.361 0.642 1.00 83.81 94 LYS A N 1
ATOM 744 C CA . LYS A 1 94 ? 13.403 -10.219 1.578 1.00 83.81 94 LYS A CA 1
ATOM 745 C C . LYS A 1 94 ? 12.828 -10.224 2.998 1.00 83.81 94 LYS A C 1
ATOM 747 O O . LYS A 1 94 ? 12.853 -11.257 3.655 1.00 83.81 94 LYS A O 1
ATOM 752 N N . ASP A 1 95 ? 12.261 -9.099 3.432 1.00 86.94 95 ASP A N 1
ATOM 753 C CA . ASP A 1 95 ? 11.801 -8.895 4.807 1.00 86.94 95 ASP A CA 1
ATOM 754 C C . ASP A 1 95 ? 10.275 -8.859 4.910 1.00 86.94 95 ASP A C 1
ATOM 756 O O . ASP A 1 95 ? 9.579 -8.367 4.020 1.00 86.94 95 ASP A O 1
ATOM 760 N N . SER A 1 96 ? 9.745 -9.317 6.043 1.00 82.19 96 SER A N 1
ATOM 761 C CA . SER A 1 96 ? 8.304 -9.322 6.326 1.00 82.19 96 SER A CA 1
ATOM 762 C C . SER A 1 96 ? 7.719 -7.911 6.419 1.00 82.19 96 SER A C 1
ATOM 764 O O . SER A 1 96 ? 6.645 -7.649 5.880 1.00 82.19 96 SER A O 1
ATOM 766 N N . ILE A 1 97 ? 8.446 -6.985 7.052 1.00 87.94 97 ILE A N 1
ATOM 767 C CA . ILE A 1 97 ? 8.037 -5.580 7.198 1.00 87.94 97 ILE A CA 1
ATOM 768 C C . ILE A 1 97 ? 7.963 -4.915 5.823 1.00 87.94 97 ILE A C 1
ATOM 770 O O . ILE A 1 97 ? 6.947 -4.325 5.466 1.00 87.94 97 ILE A O 1
ATOM 774 N N . ASN A 1 98 ? 8.998 -5.102 5.003 1.00 87.69 98 ASN A N 1
ATOM 775 C CA . ASN A 1 98 ? 9.030 -4.533 3.662 1.00 87.69 98 ASN A CA 1
ATOM 776 C C . ASN A 1 98 ? 7.939 -5.140 2.756 1.00 87.69 98 ASN A C 1
ATOM 778 O O . ASN A 1 98 ? 7.433 -4.458 1.872 1.00 87.69 98 ASN A O 1
ATOM 782 N N . PHE A 1 99 ? 7.528 -6.398 2.973 1.00 86.75 99 PHE A N 1
ATOM 783 C CA . PHE A 1 99 ? 6.408 -7.003 2.241 1.00 86.75 99 PHE A CA 1
ATOM 784 C C . PHE A 1 99 ? 5.057 -6.380 2.627 1.00 86.75 99 PHE A C 1
ATOM 786 O O . PHE A 1 99 ? 4.225 -6.107 1.758 1.00 86.75 99 PHE A O 1
ATOM 793 N N . LEU A 1 100 ? 4.849 -6.094 3.915 1.00 86.44 100 LEU A N 1
ATOM 794 C CA . LEU A 1 100 ? 3.662 -5.374 4.383 1.00 86.44 100 LEU A CA 1
ATOM 795 C C . LEU A 1 100 ? 3.619 -3.940 3.836 1.00 86.44 100 LEU A C 1
ATOM 797 O O . LEU A 1 100 ? 2.578 -3.503 3.338 1.00 86.44 100 LEU A O 1
ATOM 801 N N . ASP A 1 101 ? 4.749 -3.236 3.852 1.00 88.75 101 ASP A N 1
ATOM 802 C CA . ASP A 1 101 ? 4.860 -1.883 3.296 1.00 88.75 101 ASP A CA 1
ATOM 803 C C . ASP A 1 101 ? 4.716 -1.871 1.769 1.00 88.75 101 ASP A C 1
ATOM 805 O O . ASP A 1 101 ? 4.141 -0.940 1.200 1.00 88.75 101 ASP A O 1
ATOM 809 N N . HIS A 1 102 ? 5.163 -2.934 1.097 1.00 87.75 102 HIS A N 1
ATOM 810 C CA . HIS A 1 102 ? 4.978 -3.114 -0.336 1.00 87.75 102 HIS A CA 1
ATOM 811 C C . HIS A 1 102 ? 3.497 -3.239 -0.709 1.00 87.75 102 HIS A C 1
ATOM 813 O O . HIS A 1 102 ? 3.033 -2.529 -1.605 1.00 87.75 102 HIS A O 1
ATOM 819 N N . ILE A 1 103 ? 2.744 -4.094 -0.006 1.00 86.38 103 ILE A N 1
ATOM 820 C CA . ILE A 1 103 ? 1.302 -4.278 -0.235 1.00 86.38 103 ILE A CA 1
ATOM 821 C C . ILE A 1 103 ? 0.537 -2.977 0.034 1.00 86.38 103 ILE A C 1
ATOM 823 O O . ILE A 1 103 ? -0.357 -2.609 -0.725 1.00 86.38 103 ILE A O 1
ATOM 827 N N . ASN A 1 104 ? 0.911 -2.242 1.082 1.00 85.06 104 ASN A N 1
ATOM 828 C CA . ASN A 1 104 ? 0.307 -0.944 1.397 1.00 85.06 104 ASN A CA 1
ATOM 829 C C . ASN A 1 104 ? 0.829 0.198 0.500 1.00 85.06 104 ASN A C 1
ATOM 831 O O . ASN A 1 104 ? 0.391 1.349 0.607 1.00 85.06 104 ASN A O 1
ATOM 835 N N . GLY A 1 105 ? 1.774 -0.096 -0.393 1.00 86.19 105 GLY A N 1
ATOM 836 C CA . GLY A 1 105 ? 2.433 0.870 -1.250 1.00 86.19 105 GLY A CA 1
ATOM 837 C C . GLY A 1 105 ? 1.517 1.434 -2.337 1.00 86.19 105 GLY A C 1
ATOM 838 O O . GLY A 1 105 ? 0.681 0.753 -2.932 1.00 86.19 105 GLY A O 1
ATOM 839 N N . LYS A 1 106 ? 1.743 2.706 -2.695 1.00 80.56 106 LYS A N 1
ATOM 840 C CA . LYS A 1 106 ? 0.977 3.409 -3.745 1.00 80.56 106 LYS A CA 1
ATOM 841 C C . LYS A 1 106 ? 1.052 2.729 -5.116 1.00 80.56 106 LYS A C 1
ATOM 843 O O . LYS A 1 106 ? 0.136 2.898 -5.914 1.00 80.56 106 LYS A O 1
ATOM 848 N N . ASN A 1 107 ? 2.142 2.018 -5.408 1.00 82.69 107 ASN A N 1
ATOM 849 C CA . ASN A 1 107 ? 2.328 1.318 -6.680 1.00 82.69 107 ASN A CA 1
ATOM 850 C C . ASN A 1 107 ? 1.497 0.032 -6.730 1.00 82.69 107 ASN A C 1
ATOM 852 O O . ASN A 1 107 ? 0.735 -0.143 -7.675 1.00 82.69 107 ASN A O 1
ATOM 856 N N . HIS A 1 108 ? 1.555 -0.786 -5.676 1.00 85.38 108 HIS A N 1
ATOM 857 C CA . HIS A 1 108 ? 0.743 -1.995 -5.549 1.00 85.38 108 HIS A CA 1
ATOM 858 C C . HIS A 1 108 ? -0.757 -1.669 -5.621 1.00 85.38 108 HIS A C 1
ATOM 860 O O . HIS A 1 108 ? -1.491 -2.229 -6.435 1.00 85.38 108 HIS A O 1
ATOM 866 N N . GLN A 1 109 ? -1.195 -0.650 -4.873 1.00 82.69 109 GLN A N 1
ATOM 867 C CA . GLN A 1 109 ? -2.592 -0.216 -4.869 1.00 82.69 109 GLN A CA 1
ATOM 868 C C . GLN A 1 109 ? -3.063 0.335 -6.225 1.00 82.69 109 GLN A C 1
ATOM 870 O O . GLN A 1 109 ? -4.222 0.157 -6.606 1.00 82.69 109 GLN A O 1
ATOM 875 N N . ARG A 1 110 ? -2.167 0.998 -6.974 1.00 82.75 110 ARG A N 1
ATOM 876 C CA . ARG A 1 110 ? -2.464 1.523 -8.315 1.00 82.75 110 ARG A CA 1
ATOM 877 C C . ARG A 1 110 ? -2.659 0.394 -9.322 1.00 82.75 110 ARG A C 1
ATOM 879 O O . ARG A 1 110 ? -3.572 0.504 -10.140 1.00 82.75 110 ARG A O 1
ATOM 886 N N . ASN A 1 111 ? -1.841 -0.654 -9.239 1.00 80.44 111 ASN A N 1
ATOM 887 C CA . ASN A 1 111 ? -1.941 -1.833 -10.099 1.00 80.44 111 ASN A CA 1
ATOM 888 C C . ASN A 1 111 ? -3.210 -2.642 -9.792 1.00 80.44 111 ASN A C 1
ATOM 890 O O . ASN A 1 111 ? -3.878 -3.085 -10.717 1.00 80.44 111 ASN A O 1
ATOM 894 N N . MET A 1 112 ? -3.625 -2.716 -8.521 1.00 78.00 112 MET A N 1
ATOM 895 C CA . MET A 1 112 ? -4.922 -3.288 -8.120 1.00 78.00 112 MET A CA 1
ATOM 896 C C . MET A 1 112 ? -6.146 -2.439 -8.516 1.00 78.00 112 MET A C 1
ATOM 898 O O . MET A 1 112 ? -7.279 -2.809 -8.222 1.00 78.00 112 MET A O 1
ATOM 902 N N . GLY A 1 113 ? -5.956 -1.278 -9.153 1.00 74.88 113 GLY A N 1
ATOM 903 C CA . GLY A 1 113 ? -7.067 -0.438 -9.608 1.00 74.88 113 GLY A CA 1
ATOM 904 C C . GLY A 1 113 ? -7.813 0.295 -8.488 1.00 74.88 113 GLY A C 1
ATOM 905 O O . GLY A 1 113 ? -8.859 0.896 -8.735 1.00 74.88 113 GLY A O 1
ATOM 906 N N . MET A 1 114 ? -7.271 0.314 -7.270 1.00 72.88 114 MET A N 1
ATOM 907 C CA . MET A 1 114 ? -7.874 0.993 -6.127 1.00 72.88 114 MET A CA 1
ATOM 908 C C . MET A 1 114 ? -7.251 2.380 -5.914 1.00 72.88 114 MET A C 1
ATOM 910 O O . MET A 1 114 ? -6.075 2.630 -6.188 1.00 72.88 114 MET A O 1
ATOM 914 N N . SER A 1 115 ? -8.042 3.329 -5.417 1.00 68.25 115 SER A N 1
ATOM 915 C CA . SER A 1 115 ? -7.550 4.652 -5.023 1.00 68.25 115 SER A CA 1
ATOM 916 C C . SER A 1 115 ? -7.420 4.733 -3.505 1.00 68.25 115 SER A C 1
ATOM 918 O O . SER A 1 115 ? -8.310 4.292 -2.789 1.00 68.25 115 SER A O 1
ATOM 920 N N . MET A 1 116 ? -6.375 5.401 -3.004 1.00 66.00 116 MET A N 1
ATOM 921 C CA . MET A 1 116 ? -6.191 5.719 -1.573 1.00 66.00 116 MET A CA 1
ATOM 922 C C . MET A 1 116 ? -7.254 6.683 -1.002 1.00 66.00 116 MET A C 1
ATOM 924 O O . MET A 1 116 ? -7.095 7.220 0.090 1.00 66.00 116 MET A O 1
ATOM 928 N N . LYS A 1 117 ? -8.335 6.954 -1.740 1.00 70.75 117 LYS A N 1
ATOM 929 C CA . LYS A 1 117 ? -9.451 7.778 -1.277 1.00 70.75 117 LYS A CA 1
ATOM 930 C C . LYS A 1 117 ? -10.434 6.895 -0.512 1.00 70.75 117 LYS A C 1
ATOM 932 O O . LYS A 1 117 ? -11.027 5.979 -1.077 1.00 70.75 117 LYS A O 1
ATOM 937 N N . ILE A 1 118 ? -10.602 7.195 0.771 1.00 77.00 118 ILE A N 1
ATOM 938 C CA . ILE A 1 118 ? -11.544 6.528 1.674 1.00 77.00 118 ILE A CA 1
ATOM 939 C C . ILE A 1 118 ? -12.854 7.333 1.692 1.00 77.00 118 ILE A C 1
ATOM 941 O O . ILE A 1 118 ? -12.835 8.563 1.613 1.00 77.00 118 ILE A O 1
ATOM 945 N N . LYS A 1 119 ? -14.004 6.652 1.774 1.00 80.94 119 LYS A N 1
ATOM 946 C CA . LYS A 1 119 ? -15.305 7.305 2.001 1.00 80.94 119 LYS A CA 1
ATOM 947 C C . LYS A 1 119 ? -15.371 7.872 3.421 1.00 80.94 119 LYS A C 1
ATOM 949 O O . LYS A 1 119 ? -14.959 7.214 4.370 1.00 80.94 119 LYS A O 1
ATOM 954 N N . ARG A 1 120 ? -15.944 9.069 3.573 1.00 81.38 120 ARG A N 1
ATOM 955 C CA . ARG A 1 120 ? -16.304 9.604 4.895 1.00 81.38 120 ARG A CA 1
ATOM 956 C C . ARG A 1 120 ? -17.403 8.738 5.518 1.00 81.38 120 ARG A C 1
ATOM 958 O O . ARG A 1 120 ? -18.368 8.420 4.829 1.00 81.38 120 ARG A O 1
ATOM 965 N N . SER A 1 121 ? -17.244 8.376 6.786 1.00 84.31 121 SER A N 1
ATOM 966 C CA . SER A 1 1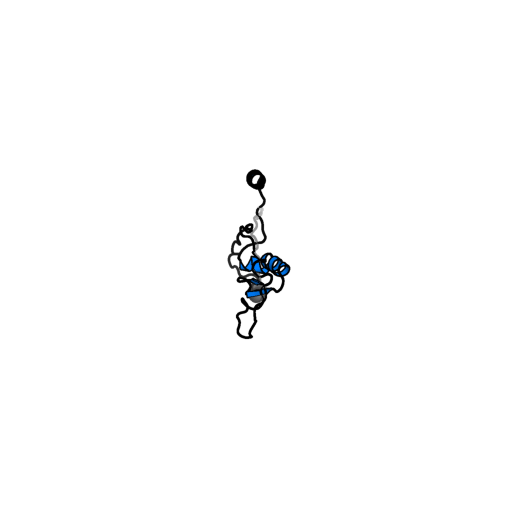21 ? -18.205 7.537 7.506 1.00 84.31 121 SER A CA 1
ATOM 967 C C . SER A 1 121 ? -19.425 8.326 7.984 1.00 84.31 121 SER A C 1
ATOM 969 O O . SER A 1 121 ? -19.290 9.481 8.396 1.00 84.31 121 SER A O 1
ATOM 971 N N . THR A 1 122 ? -20.600 7.695 7.971 1.00 91.81 122 THR A N 1
ATOM 972 C CA . THR A 1 122 ? -21.862 8.245 8.508 1.00 91.81 122 THR A CA 1
ATOM 973 C C . THR A 1 122 ? -22.124 7.790 9.954 1.00 91.81 122 THR A C 1
ATOM 975 O O . THR A 1 122 ? -21.495 6.854 10.447 1.00 91.81 122 THR A O 1
ATOM 978 N N . LEU A 1 123 ? -23.055 8.443 10.667 1.00 90.06 123 LEU A N 1
ATOM 979 C CA . LEU A 1 123 ? -23.398 8.078 12.055 1.00 90.06 123 LEU A CA 1
ATOM 980 C C . LEU A 1 123 ? -23.954 6.649 12.173 1.00 90.06 123 LEU A C 1
ATOM 982 O O . LEU A 1 123 ? -23.717 5.972 13.174 1.00 90.06 123 LEU A O 1
ATOM 986 N N . GLU A 1 124 ? -24.683 6.186 11.159 1.00 89.38 124 GLU A N 1
ATOM 987 C CA . GLU A 1 124 ? -25.268 4.843 11.118 1.00 89.38 124 GLU A CA 1
ATOM 988 C C . GLU A 1 124 ? -24.189 3.764 10.969 1.00 89.38 124 GLU A C 1
ATOM 990 O O . GLU A 1 124 ? -24.172 2.804 11.741 1.00 89.38 124 GLU A O 1
ATOM 995 N N . GLU A 1 125 ? -23.219 3.973 10.071 1.00 87.31 125 GLU A N 1
ATOM 996 C CA . GLU A 1 125 ? -22.064 3.080 9.882 1.00 87.31 125 GLU A CA 1
ATOM 997 C C . GLU A 1 125 ? -21.233 2.927 11.163 1.00 87.31 125 GLU A C 1
ATOM 999 O O . GLU A 1 125 ? -20.743 1.841 11.486 1.00 87.31 125 GLU A O 1
ATOM 1004 N N . VAL A 1 126 ? -21.086 4.015 11.924 1.00 88.94 126 VAL A N 1
ATOM 1005 C CA . VAL A 1 126 ? -20.356 4.003 13.196 1.00 88.94 126 VAL A CA 1
ATOM 1006 C C . VAL A 1 126 ? -21.101 3.163 14.236 1.00 88.94 126 VAL A C 1
ATOM 1008 O O . VAL A 1 126 ? -20.488 2.298 14.866 1.00 88.94 126 VAL A O 1
ATOM 1011 N N . LYS A 1 127 ? -22.422 3.341 14.379 1.00 91.44 127 LYS A N 1
ATOM 1012 C CA . LYS A 1 127 ? -23.246 2.532 15.298 1.00 91.44 127 LYS A CA 1
ATOM 1013 C C . LYS A 1 127 ? -23.196 1.041 14.951 1.00 91.44 127 LYS A C 1
ATOM 1015 O O . LYS A 1 127 ? -23.028 0.217 15.850 1.00 91.44 127 LYS A O 1
ATOM 1020 N N . GLN A 1 128 ? -23.276 0.698 13.664 1.00 89.88 128 GLN A N 1
ATOM 1021 C CA . GLN A 1 128 ? -23.170 -0.686 13.191 1.00 89.88 128 GLN A CA 1
ATOM 1022 C C . GLN A 1 128 ? -21.799 -1.299 13.519 1.00 89.88 128 GLN A C 1
ATOM 1024 O O . GLN A 1 128 ? -21.735 -2.400 14.065 1.00 89.88 128 GLN A O 1
ATOM 1029 N N . ARG A 1 129 ? -20.695 -0.571 13.289 1.00 87.06 129 ARG A N 1
ATOM 1030 C CA . ARG A 1 129 ? -19.348 -1.042 13.668 1.00 87.06 129 ARG A CA 1
ATOM 1031 C C . ARG A 1 129 ? -19.184 -1.253 15.171 1.00 87.06 129 ARG A C 1
ATOM 1033 O O . ARG A 1 129 ? -18.537 -2.217 15.570 1.00 87.06 129 ARG A O 1
ATOM 1040 N N . PHE A 1 130 ? -19.745 -0.374 16.002 1.00 90.94 130 PHE A N 1
ATOM 1041 C CA . PHE A 1 130 ? -19.703 -0.550 17.456 1.00 90.94 130 PHE A CA 1
ATOM 1042 C C . PHE A 1 130 ? -20.473 -1.793 17.908 1.00 90.94 130 PHE A C 1
ATOM 1044 O O . PHE A 1 130 ? -19.999 -2.502 18.793 1.00 90.94 130 PHE A O 1
ATOM 1051 N N . ALA A 1 131 ? -21.620 -2.086 17.291 1.00 92.12 131 ALA A N 1
ATOM 1052 C CA . ALA A 1 131 ? -22.378 -3.299 17.584 1.00 92.12 131 ALA A CA 1
ATOM 1053 C C . ALA A 1 131 ? -21.587 -4.569 17.223 1.00 92.12 131 ALA A C 1
ATOM 1055 O O . ALA A 1 131 ? -21.481 -5.465 18.059 1.00 92.12 131 ALA A O 1
ATOM 1056 N N . LEU A 1 132 ? -20.970 -4.608 16.033 1.00 87.75 132 LEU A N 1
ATOM 1057 C CA . LEU A 1 132 ? -20.128 -5.729 15.593 1.00 87.75 132 LEU A CA 1
ATOM 1058 C C . LEU A 1 132 ? -18.929 -5.945 16.525 1.00 87.75 132 LEU A C 1
ATOM 1060 O O . LEU A 1 132 ? -18.752 -7.039 17.051 1.00 87.75 132 LEU A O 1
ATOM 1064 N N . LYS A 1 133 ? -18.169 -4.887 16.831 1.00 86.44 133 LYS A N 1
ATOM 1065 C CA . LYS A 1 133 ? -17.012 -4.986 17.738 1.00 86.44 133 LYS A CA 1
ATOM 1066 C C . LYS A 1 133 ? -17.392 -5.406 19.155 1.00 86.44 133 LYS A C 1
ATOM 1068 O O . LYS A 1 133 ? -16.635 -6.116 19.805 1.00 86.44 133 LYS A O 1
ATOM 1073 N N . LYS A 1 134 ? -18.560 -4.978 19.645 1.00 90.19 134 LYS A N 1
ATOM 1074 C CA . LYS A 1 134 ? -19.080 -5.401 20.954 1.00 90.19 134 LYS A CA 1
ATOM 1075 C C . LYS A 1 134 ? -19.492 -6.877 20.956 1.00 90.19 134 LYS A C 1
ATOM 1077 O O . LYS A 1 134 ? -19.414 -7.523 21.998 1.00 90.19 134 LYS A O 1
ATOM 1082 N N . ALA A 1 135 ? -19.953 -7.404 19.821 1.00 88.19 135 ALA A N 1
ATOM 1083 C CA . ALA A 1 135 ? -20.239 -8.827 19.662 1.00 88.19 135 ALA A CA 1
ATOM 1084 C C . ALA A 1 135 ? -18.942 -9.650 19.602 1.00 88.19 135 ALA A C 1
ATOM 1086 O O . ALA A 1 135 ? -18.826 -10.638 20.320 1.00 88.19 135 ALA A O 1
ATOM 1087 N N . GLU A 1 136 ? -17.938 -9.193 18.848 1.00 82.75 136 GLU A N 1
ATOM 1088 C CA . GLU A 1 136 ? -16.604 -9.812 18.801 1.00 82.75 136 GLU A CA 1
ATOM 1089 C C . GLU A 1 136 ? -15.934 -9.825 20.182 1.00 82.75 136 GLU A C 1
ATOM 10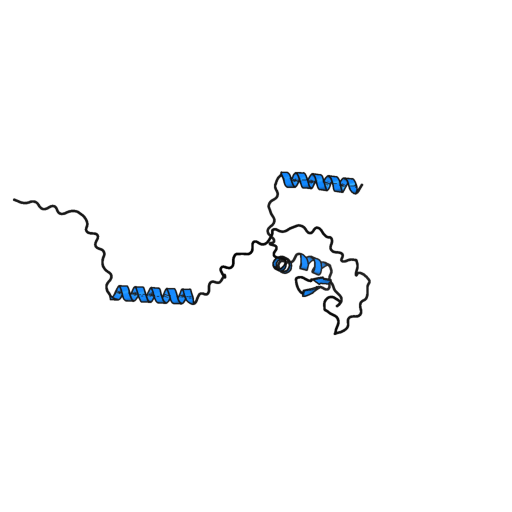91 O O . GLU A 1 136 ? -15.447 -10.863 20.621 1.00 82.75 136 GLU A O 1
ATOM 1096 N N . SER A 1 137 ? -15.972 -8.712 20.926 1.00 73.19 137 SER A N 1
ATOM 1097 C CA . SER A 1 137 ? -15.376 -8.647 22.268 1.00 73.19 137 SER A CA 1
ATOM 1098 C C . SER A 1 137 ? -16.056 -9.573 23.277 1.00 73.19 137 SER A C 1
ATOM 1100 O O . SER A 1 137 ? -15.425 -9.984 24.242 1.00 73.19 137 SER A O 1
ATOM 1102 N N . LYS A 1 138 ? -17.344 -9.881 23.080 1.00 68.56 138 LYS A N 1
ATOM 1103 C CA . LYS A 1 138 ? -18.083 -10.838 23.916 1.00 68.56 138 LYS A CA 1
ATOM 1104 C C . LYS A 1 138 ? -17.779 -12.294 23.575 1.00 68.56 138 LYS A C 1
ATOM 1106 O O . LYS A 1 138 ? -18.058 -13.149 24.396 1.00 68.56 138 LYS A O 1
ATOM 1111 N N . PHE A 1 139 ? -17.272 -12.569 22.376 1.00 55.56 139 PHE A N 1
ATOM 1112 C CA . PHE A 1 139 ? -16.910 -13.917 21.937 1.00 55.56 139 PHE A CA 1
ATOM 1113 C C . PHE A 1 139 ? -15.488 -14.314 22.375 1.00 55.56 139 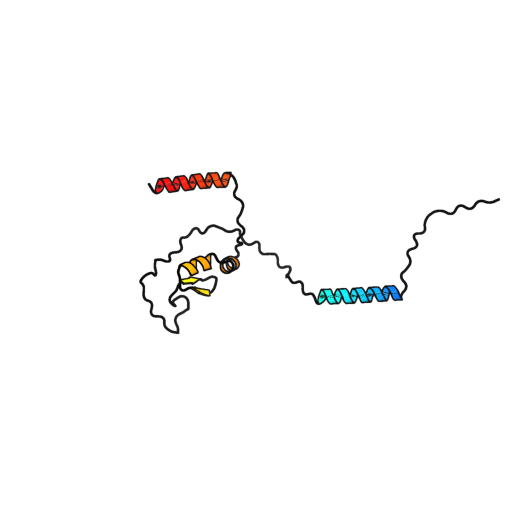PHE A C 1
ATOM 1115 O O . PHE A 1 139 ? -15.163 -15.493 22.427 1.00 55.56 139 PHE A O 1
ATOM 1122 N N . VAL A 1 140 ? -14.640 -13.331 22.694 1.00 55.19 140 VAL A N 1
ATOM 1123 C CA . VAL A 1 140 ? -13.244 -13.523 23.141 1.00 55.19 140 VAL A CA 1
ATOM 1124 C C . VAL A 1 140 ? -13.132 -13.666 24.675 1.00 55.19 140 VAL A C 1
ATOM 1126 O O . VAL A 1 140 ? -12.030 -13.765 25.208 1.00 55.19 140 VAL A O 1
ATOM 1129 N N . MET A 1 141 ? -14.259 -13.699 25.391 1.00 43.25 141 MET A N 1
ATOM 1130 C CA . MET A 1 141 ? -14.341 -13.879 26.845 1.00 43.25 141 MET A CA 1
ATOM 1131 C C . MET A 1 141 ? -15.121 -15.148 27.167 1.00 43.25 141 MET A C 1
ATOM 1133 O O . MET A 1 141 ? -14.650 -15.901 28.044 1.00 43.25 141 MET A O 1
#

pLDDT: mean 73.4, std 13.32, range [35.38, 92.12]

Sequence (141 aa):
MRRILFSSTTAFYEVPSSVERRAQERLLAESEAEKAKKKPRFSDEPKVKRELLKAREYKVDLESKVGRTVVVNKTTPSAETGGYYCDVCDCVVKDSINFLDHINGKNHQRNMGMSMKIKRSTLEEVKQRFALKKAESKFVM